Protein AF-A0A315V4D2-F1 (afdb_monomer_lite)

Organism: Gambusia affinis (NCBI:txid33528)

pLDDT: mean 74.7, std 20.26, range [31.81, 98.0]

Sequence (172 aa):
MHLGGALMLLPTPTICHPGLSPVSETGTTYGLLDNCGKLPQVPEGLSEPHEQRYLKYTCQEYYKLVGPDIVVCHGGGTWSEVPTCKEDFCHLNTTEYPDLLDTGNPFIRNGDTEKRECVDKWKFTNYAVVQCIEGKLSVSRCCNKAGMDTQEDTRVTLATSVRILPEICRLI

Secondary structure (DSSP, 8-state):
--------PPPPP----------------------S-SPPP-TTEEEEEETTTEEEEEE-TTEEEES-SEEEEETTTEE-PPPEEEE-EEE--GGG-TTB---S--EEETT-EEEEEBP-SSSS-EEEEEEEETTEEEEPPPEETTSBB----TT-SS-TT------B----

Radius of gyration: 35.57 Å; chains: 1; bounding box: 59×43×121 Å

InterPro domains:
  IPR000436 Sushi/SCR/CCP domain [PF00084] (51-85)
  IPR000436 Sushi/SCR/CCP domain [PS50923] (34-87)
  IPR000436 Sushi/SCR/CCP domain [SM00032] (36-85)
  IPR000436 Sushi/SCR/CCP domain [cd00033] (36-86)
  IPR035976 Sushi/SCR/CCP superfamily [SSF57535] (35-91)

Foldseek 3Di:
DDDDDDDDDDDDDDDDDDDDDPPPPPPPPPPLLQLQPDDDDEVQWDWDDDPSFKIAIDGHPQWHKADDRIWGQDSNRHIDDDIYTDGQWEFQDCVVVVQFDPPPDRIGGAADWDWTWGDDPDDFTWTWIWHHHPRDIFIWAIDGPVQAHPDPPPPPPDDPDDPPPGDGRDTD

Structure (mmCIF, N/CA/C/O backbone):
data_AF-A0A315V4D2-F1
#
_entry.id   AF-A0A315V4D2-F1
#
loop_
_atom_site.group_PDB
_atom_site.id
_atom_site.type_symbol
_atom_site.label_atom_id
_atom_site.label_alt_id
_atom_site.label_comp_id
_atom_site.label_asym_id
_atom_site.label_entity_id
_atom_site.label_seq_id
_atom_site.pdbx_PDB_ins_code
_atom_site.Cartn_x
_atom_site.Cartn_y
_atom_site.Cartn_z
_atom_site.occupancy
_atom_site.B_iso_or_equiv
_atom_site.auth_seq_id
_atom_site.auth_comp_id
_atom_site.auth_asym_id
_atom_site.auth_atom_id
_atom_site.pdbx_PDB_model_num
ATOM 1 N N . MET A 1 1 ? 35.848 11.836 77.588 1.00 41.69 1 MET A N 1
ATOM 2 C CA . MET A 1 1 ? 35.095 10.581 77.801 1.00 41.69 1 MET A CA 1
ATOM 3 C C . MET A 1 1 ? 33.850 10.912 78.595 1.00 41.69 1 MET A C 1
ATOM 5 O O . MET A 1 1 ? 33.964 11.671 79.543 1.00 41.69 1 MET A O 1
ATOM 9 N N . HIS A 1 2 ? 32.733 10.305 78.194 1.00 31.81 2 HIS A N 1
ATOM 10 C CA . HIS A 1 2 ? 31.389 10.369 78.778 1.00 31.81 2 HIS A CA 1
ATOM 11 C C . HIS A 1 2 ? 30.552 11.616 78.502 1.00 31.81 2 HIS A C 1
ATOM 13 O O . HIS A 1 2 ? 31.040 12.730 78.612 1.00 31.81 2 HIS A O 1
ATOM 19 N N . LEU A 1 3 ? 29.260 11.501 78.208 1.00 40.12 3 LEU A N 1
ATOM 20 C CA . LEU A 1 3 ? 28.393 10.421 77.702 1.00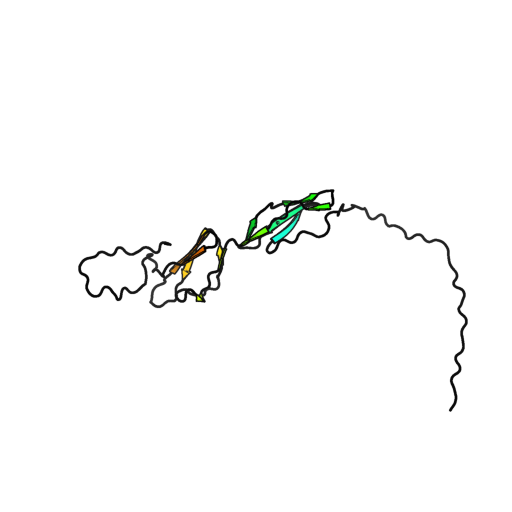 40.12 3 LEU A CA 1
ATOM 21 C C . LEU A 1 3 ? 27.078 11.168 77.409 1.00 40.12 3 LEU A C 1
ATOM 23 O O . LEU A 1 3 ? 26.688 12.039 78.187 1.00 40.12 3 LEU A O 1
ATOM 27 N N . GLY A 1 4 ? 26.430 10.882 76.282 1.00 37.47 4 GLY A N 1
ATOM 28 C CA . GLY A 1 4 ? 25.147 11.489 75.940 1.00 37.47 4 GLY A CA 1
ATOM 29 C C . GLY A 1 4 ? 24.044 11.127 76.941 1.00 37.47 4 GLY A C 1
ATOM 30 O O . GLY A 1 4 ? 24.045 10.044 77.521 1.00 37.47 4 GLY A O 1
ATOM 31 N N . GLY A 1 5 ? 23.084 12.034 77.100 1.00 40.59 5 GLY A N 1
ATOM 32 C CA . GLY A 1 5 ? 21.829 11.801 77.807 1.00 40.59 5 GLY A CA 1
ATOM 33 C C . GLY A 1 5 ? 20.738 12.639 77.153 1.00 40.59 5 GLY A C 1
ATOM 34 O O . GLY A 1 5 ? 20.724 13.858 77.289 1.00 40.59 5 GLY A O 1
ATOM 35 N N . ALA A 1 6 ? 19.889 11.976 76.368 1.00 48.12 6 ALA A N 1
ATOM 36 C CA . ALA A 1 6 ? 18.818 12.567 75.580 1.00 48.12 6 ALA A CA 1
ATOM 37 C C . ALA A 1 6 ? 17.683 13.087 76.477 1.00 48.12 6 ALA A C 1
ATOM 39 O O . ALA A 1 6 ? 17.194 12.375 77.354 1.00 48.12 6 ALA A O 1
ATOM 40 N N . LEU A 1 7 ? 17.250 14.326 76.233 1.00 49.16 7 LEU A N 1
ATOM 41 C CA . LEU A 1 7 ? 16.104 14.937 76.899 1.00 49.16 7 LEU A CA 1
ATOM 42 C C . LEU A 1 7 ? 14.819 14.474 76.193 1.00 49.16 7 LEU A C 1
ATOM 44 O O . LEU A 1 7 ? 14.548 14.861 75.058 1.00 49.16 7 LEU A O 1
ATOM 48 N N . MET A 1 8 ? 14.050 13.610 76.857 1.00 44.84 8 MET A N 1
ATOM 49 C CA . MET A 1 8 ? 12.739 13.141 76.399 1.00 44.84 8 MET A CA 1
ATOM 50 C C . MET A 1 8 ? 11.731 14.297 76.480 1.00 44.84 8 MET A C 1
ATOM 52 O O . MET A 1 8 ? 11.251 14.632 77.562 1.00 44.84 8 MET A O 1
ATOM 56 N N . LEU A 1 9 ? 11.424 14.926 75.344 1.00 50.56 9 LEU A N 1
ATOM 57 C CA . LEU A 1 9 ? 10.329 15.891 75.227 1.00 50.56 9 LEU A CA 1
ATOM 58 C C . LEU A 1 9 ? 9.004 15.124 75.092 1.00 50.56 9 LEU A C 1
ATOM 60 O O . LEU A 1 9 ? 8.824 14.335 74.167 1.00 50.56 9 LEU A O 1
ATOM 64 N N . LEU A 1 10 ? 8.091 15.340 76.041 1.00 45.06 10 LEU A N 1
ATOM 65 C CA . LEU A 1 10 ? 6.730 14.798 76.020 1.00 45.06 10 LEU A CA 1
ATOM 66 C C . LEU A 1 10 ? 5.929 15.404 74.845 1.00 45.06 10 LEU A C 1
ATOM 68 O O . LEU A 1 10 ? 6.111 16.586 74.543 1.00 45.06 10 LEU A O 1
ATOM 72 N N . PRO A 1 11 ? 5.036 14.642 74.187 1.00 46.62 11 PRO A N 1
ATOM 73 C CA . PRO A 1 11 ? 4.261 15.138 73.053 1.00 46.62 11 PRO A CA 1
ATOM 74 C C . PRO A 1 11 ? 3.230 16.185 73.501 1.00 46.62 11 PRO A C 1
ATOM 76 O O . PRO A 1 11 ? 2.522 16.000 74.491 1.00 46.62 11 PRO A O 1
ATOM 79 N N . THR A 1 12 ? 3.136 17.291 72.763 1.00 55.41 12 THR A N 1
ATOM 80 C CA . THR A 1 12 ? 2.102 18.315 72.957 1.00 55.41 12 THR A CA 1
ATOM 81 C C . THR A 1 12 ? 0.729 17.783 72.517 1.00 55.41 12 THR A C 1
ATOM 83 O O . THR A 1 12 ? 0.644 17.011 71.559 1.00 55.41 12 THR A O 1
ATOM 86 N N . PRO A 1 13 ? -0.371 18.163 73.193 1.00 46.59 13 PRO A N 1
ATOM 87 C CA . PRO A 1 13 ? -1.695 17.652 72.857 1.00 46.59 13 PRO A CA 1
ATOM 88 C C . PRO A 1 13 ? -2.152 18.180 71.491 1.00 46.59 13 PRO A C 1
ATOM 90 O O . PRO A 1 13 ? -2.142 19.382 71.229 1.00 46.59 13 PRO A O 1
ATOM 93 N N . THR A 1 14 ? -2.575 17.270 70.614 1.00 54.25 14 THR A N 1
ATOM 94 C CA . THR A 1 14 ? -3.184 17.593 69.319 1.00 54.25 14 THR A CA 1
ATOM 95 C C . THR A 1 14 ? -4.602 18.126 69.542 1.00 54.25 14 THR A C 1
ATOM 97 O O . THR A 1 14 ? -5.503 17.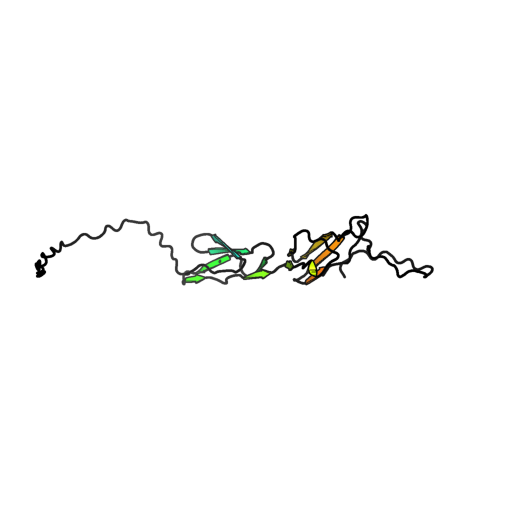379 69.918 1.00 54.25 14 THR A O 1
ATOM 100 N N . ILE A 1 15 ? -4.811 19.425 69.320 1.00 59.28 15 ILE A N 1
ATOM 101 C CA . ILE A 1 15 ? -6.141 20.049 69.353 1.00 59.28 15 ILE A CA 1
ATOM 102 C C . ILE A 1 15 ? -6.856 19.712 68.035 1.00 59.28 15 ILE A C 1
ATOM 104 O O . ILE A 1 15 ? -6.463 20.190 66.973 1.00 59.28 15 ILE A O 1
ATOM 108 N N . CYS A 1 16 ? -7.898 18.880 68.092 1.00 44.34 16 CYS A N 1
ATOM 109 C CA . CYS A 1 16 ? -8.762 18.589 66.946 1.00 44.34 16 CYS A CA 1
ATOM 110 C C . CYS A 1 16 ? -9.827 19.690 66.810 1.00 44.34 16 CYS A C 1
ATOM 112 O O . CYS A 1 16 ? -10.681 19.825 67.684 1.00 44.34 16 CYS A O 1
ATOM 114 N N . HIS A 1 17 ? -9.794 20.465 65.721 1.00 49.66 17 HIS A N 1
ATOM 115 C CA . HIS A 1 17 ? -10.878 21.388 65.368 1.00 49.66 17 HIS A CA 1
ATOM 116 C C . HIS A 1 17 ? -11.949 20.655 64.538 1.00 49.66 17 HIS A C 1
ATOM 118 O O . HIS A 1 17 ? -11.594 19.932 63.605 1.00 49.66 17 HIS A O 1
ATOM 124 N N . PRO A 1 18 ? -13.248 20.827 64.834 1.00 52.94 18 PRO A N 1
ATOM 125 C CA . PRO A 1 18 ? -14.317 20.230 64.051 1.00 52.94 18 PRO A CA 1
ATOM 126 C C . PRO A 1 18 ? -14.627 21.075 62.806 1.00 52.94 18 PRO A C 1
ATOM 128 O O . PRO A 1 18 ? -14.807 22.285 62.899 1.00 52.94 18 PRO A O 1
ATOM 131 N N . GLY A 1 19 ? -14.759 20.403 61.661 1.00 54.97 19 GLY A N 1
ATOM 132 C CA . GLY A 1 19 ? -15.607 20.841 60.551 1.00 54.97 19 GLY A CA 1
ATOM 133 C C . GLY A 1 19 ? -15.117 22.022 59.710 1.00 54.97 19 GLY A C 1
ATOM 134 O O . GLY A 1 19 ? -15.587 23.142 59.869 1.00 54.97 19 GLY A O 1
ATOM 135 N N . LEU A 1 20 ? -14.311 21.726 58.692 1.00 46.75 20 LEU A N 1
ATOM 136 C CA . LEU A 1 20 ? -14.382 22.431 57.412 1.00 46.75 20 LEU A CA 1
ATOM 137 C C . LEU A 1 20 ? -14.565 21.375 56.324 1.00 46.75 20 LEU A C 1
ATOM 139 O O . LEU A 1 20 ? -13.636 20.646 55.983 1.00 46.75 20 LEU A O 1
ATOM 143 N N . SER A 1 21 ? -15.796 21.261 55.827 1.00 51.75 21 SER A N 1
ATOM 144 C CA . SER A 1 21 ? -16.082 20.551 54.583 1.00 51.75 21 SER A CA 1
ATOM 145 C C . SER A 1 21 ? -15.263 21.195 53.462 1.00 51.75 21 SER A C 1
ATOM 147 O O . SER A 1 21 ? -15.278 22.425 53.353 1.00 51.75 21 SER A O 1
ATOM 149 N N . PRO A 1 22 ? -14.568 20.426 52.611 1.00 48.62 22 PRO A N 1
ATOM 150 C CA . PRO A 1 22 ? -14.008 20.995 51.402 1.00 48.62 22 PRO A CA 1
ATOM 151 C C . PRO A 1 22 ? -15.164 21.456 50.510 1.00 48.62 22 PRO A C 1
ATOM 153 O O . PRO A 1 22 ? -16.117 20.718 50.256 1.00 48.62 22 PRO A O 1
ATOM 156 N N . VAL A 1 23 ? -15.084 22.714 50.086 1.00 47.28 23 VAL A N 1
ATOM 157 C CA . VAL A 1 23 ? -15.946 23.320 49.075 1.00 47.28 23 VAL A CA 1
ATOM 158 C C . VAL A 1 23 ? -15.867 22.441 47.827 1.00 47.28 23 VAL A C 1
ATOM 160 O O . VAL A 1 23 ? -14.828 22.388 47.175 1.00 47.28 23 VAL A O 1
ATOM 163 N N . SER A 1 24 ? -16.945 21.720 47.509 1.00 41.94 24 SER A N 1
ATOM 164 C CA . SER A 1 24 ? -17.105 21.144 46.177 1.00 41.94 24 SER A CA 1
ATOM 165 C C . SER A 1 24 ? -17.403 22.312 45.255 1.00 41.94 24 SER A C 1
ATOM 167 O O . SER A 1 24 ? -18.538 22.784 45.189 1.00 41.94 24 SER A O 1
ATOM 169 N N . GLU A 1 25 ? -16.369 22.811 44.583 1.00 44.81 25 GLU A N 1
ATOM 170 C CA . GLU A 1 25 ? -16.543 23.646 43.405 1.00 44.81 25 GLU A CA 1
ATOM 171 C C . GLU A 1 25 ? -17.568 22.962 42.500 1.00 44.81 25 GLU A C 1
ATOM 173 O O . GLU A 1 25 ? -17.484 21.764 42.213 1.00 44.81 25 GLU A O 1
ATOM 178 N N . THR A 1 26 ? -18.586 23.711 42.093 1.00 54.88 26 THR A N 1
ATOM 179 C CA . THR A 1 26 ? -19.503 23.318 41.031 1.00 54.88 26 THR A CA 1
ATOM 180 C C . THR A 1 26 ? -18.723 23.293 39.721 1.00 54.88 26 THR A C 1
ATOM 182 O O . THR A 1 26 ? -18.829 24.198 38.898 1.00 54.88 26 THR A O 1
ATOM 185 N N . GLY A 1 27 ? -17.900 22.263 39.542 1.00 45.28 27 GLY A N 1
ATOM 186 C CA . GLY A 1 27 ? -17.468 21.822 38.233 1.00 45.28 27 GLY A CA 1
ATOM 187 C C . GLY A 1 27 ? -18.692 21.239 37.554 1.00 45.28 27 GLY A C 1
ATOM 188 O O . GLY A 1 27 ? -19.279 20.276 38.049 1.00 45.28 27 GLY A O 1
ATOM 189 N N . THR A 1 28 ? -19.118 21.856 36.457 1.00 39.44 28 THR A N 1
ATOM 190 C CA . THR A 1 28 ? -20.117 21.295 35.555 1.00 39.44 28 THR A CA 1
ATOM 191 C C . THR A 1 28 ? -19.684 19.878 35.202 1.00 39.44 28 THR A C 1
ATOM 193 O O . THR A 1 28 ? -18.801 19.666 34.374 1.00 39.44 28 THR A O 1
ATOM 196 N N . THR A 1 29 ? -20.290 18.897 35.860 1.00 45.19 29 THR A N 1
ATOM 197 C CA . THR A 1 29 ? -20.209 17.497 35.483 1.00 45.19 29 THR A CA 1
ATOM 198 C C . THR A 1 29 ? -21.020 17.357 34.205 1.00 45.19 29 THR A C 1
ATOM 200 O O . THR A 1 29 ? -22.157 16.896 34.199 1.00 45.19 29 THR A O 1
ATOM 203 N N . TYR A 1 30 ? -20.408 17.711 33.076 1.00 48.78 30 TYR A N 1
ATOM 204 C CA . TYR A 1 30 ? -20.597 16.881 31.899 1.00 48.78 30 TYR A CA 1
ATOM 205 C C . TYR A 1 30 ? -19.966 15.546 32.268 1.00 48.78 30 TYR A C 1
ATOM 207 O O . TYR A 1 30 ? -18.779 15.326 32.048 1.00 48.78 30 TYR A O 1
ATOM 215 N N . GLY A 1 31 ? -20.738 14.706 32.960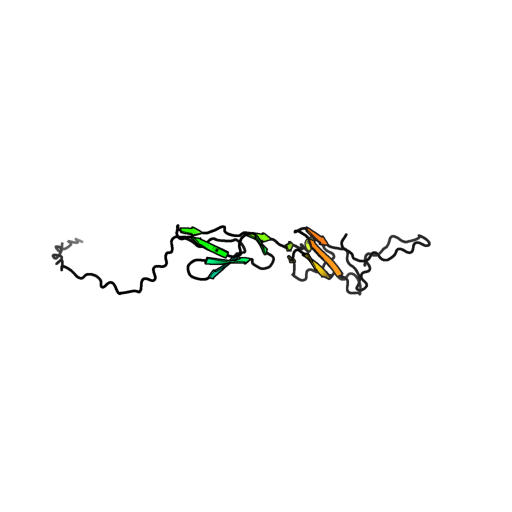 1.00 53.47 31 GLY A N 1
ATOM 216 C CA . GLY A 1 31 ? -20.366 13.325 33.179 1.00 53.47 31 GLY A CA 1
ATOM 217 C C . GLY A 1 31 ? -20.161 12.727 31.801 1.00 53.47 31 GLY A C 1
ATOM 218 O O . GLY A 1 31 ? -21.133 12.436 31.104 1.00 53.47 31 GLY A O 1
ATOM 219 N N . LEU A 1 32 ? -18.899 12.604 31.385 1.00 57.00 32 LEU A N 1
ATOM 220 C CA . LEU A 1 32 ? -18.550 11.706 30.308 1.00 57.00 32 LEU A CA 1
ATOM 221 C C . LEU A 1 32 ? -19.025 10.356 30.826 1.00 57.00 32 LEU A C 1
ATOM 223 O O . LEU A 1 32 ? -18.537 9.860 31.842 1.00 57.00 32 LEU A O 1
ATOM 227 N N . LEU A 1 33 ? -20.080 9.828 30.218 1.00 50.62 33 LEU A N 1
ATOM 228 C CA . LEU A 1 33 ? -20.526 8.473 30.486 1.00 50.62 33 LEU A CA 1
ATOM 229 C C . LEU A 1 33 ? -19.478 7.546 29.853 1.00 50.62 33 LEU A C 1
ATOM 231 O O . LEU A 1 33 ? -19.704 6.980 28.788 1.00 50.62 33 LEU A O 1
ATOM 235 N N . ASP A 1 34 ? -18.299 7.496 30.473 1.00 63.09 34 ASP A N 1
ATOM 236 C CA . ASP A 1 34 ? -17.074 6.864 29.988 1.00 63.09 34 ASP A CA 1
ATOM 237 C C . ASP A 1 34 ? -17.037 5.405 30.454 1.00 63.09 34 ASP A C 1
ATOM 239 O O . ASP A 1 34 ? -16.202 4.981 31.248 1.00 63.09 34 ASP A O 1
ATOM 243 N N . ASN A 1 35 ? -18.036 4.630 30.030 1.00 72.19 35 ASN A N 1
ATOM 244 C CA . ASN A 1 35 ? -18.167 3.235 30.452 1.00 72.19 35 ASN A CA 1
ATOM 245 C C . ASN A 1 35 ? -17.340 2.273 29.583 1.00 72.19 35 ASN A C 1
ATOM 247 O O . ASN A 1 35 ? -17.227 1.103 29.931 1.00 72.19 35 ASN A O 1
ATOM 251 N N . CYS A 1 36 ? -16.791 2.719 28.446 1.00 80.69 36 CYS A N 1
ATOM 252 C CA . CYS A 1 36 ? -16.170 1.830 27.453 1.00 80.69 36 CYS A CA 1
ATOM 253 C C . CYS A 1 36 ? -14.683 1.536 27.689 1.00 80.69 36 CYS A C 1
ATOM 255 O O . CYS A 1 36 ? -14.070 0.785 26.929 1.00 80.69 36 CYS A O 1
ATOM 257 N N . GLY A 1 37 ? -14.102 2.086 28.756 1.00 81.06 37 GLY A N 1
ATOM 258 C CA . GLY A 1 37 ? -12.714 1.831 29.123 1.00 81.06 37 GLY A CA 1
ATOM 259 C C . GLY A 1 37 ? -11.718 2.375 28.095 1.00 81.06 37 GLY A C 1
ATOM 260 O O . GLY A 1 37 ? -11.929 3.422 27.488 1.00 81.06 37 GLY A O 1
ATOM 261 N N . LYS A 1 38 ? -10.589 1.680 27.919 1.00 83.38 38 LYS A N 1
ATOM 262 C CA . LYS A 1 38 ? -9.509 2.133 27.031 1.00 83.38 38 LYS A CA 1
ATOM 263 C C . LYS A 1 38 ? -9.932 2.072 25.556 1.00 83.38 38 LYS A C 1
ATOM 265 O O . LYS A 1 38 ? -10.568 1.115 25.124 1.00 83.38 38 LYS A O 1
ATOM 270 N N . LEU A 1 39 ? -9.481 3.063 24.788 1.00 84.44 39 LEU A N 1
ATOM 271 C CA . LEU A 1 39 ? -9.614 3.129 23.333 1.00 84.44 39 LEU A CA 1
ATOM 272 C C . LEU A 1 39 ? -9.111 1.839 22.647 1.00 84.44 39 LEU A C 1
ATOM 274 O O . LEU A 1 39 ? -7.961 1.445 22.906 1.00 84.44 39 LEU A O 1
ATOM 278 N N . PRO A 1 40 ? -9.896 1.215 21.747 1.00 89.94 40 PRO A N 1
ATOM 279 C CA . PRO A 1 40 ? -9.441 0.065 20.981 1.00 89.94 40 PRO A CA 1
ATOM 280 C C . PRO A 1 40 ? -8.181 0.402 20.180 1.00 89.94 40 PRO A C 1
ATOM 282 O O . PRO A 1 40 ? -8.075 1.464 19.566 1.00 89.94 40 PRO A O 1
ATOM 285 N N . GLN A 1 41 ? -7.200 -0.495 20.210 1.00 91.75 41 GLN A N 1
ATOM 286 C CA . GLN A 1 41 ? -5.951 -0.333 19.471 1.00 91.75 41 GLN A CA 1
ATOM 287 C C . GLN A 1 41 ? -6.050 -1.112 18.164 1.00 91.75 41 GLN A C 1
ATOM 289 O O . GLN A 1 41 ? -6.283 -2.320 18.190 1.00 91.75 41 GLN A O 1
ATOM 294 N N . VAL A 1 42 ? -5.850 -0.425 17.043 1.00 95.69 42 VAL A N 1
ATOM 295 C CA . VAL A 1 42 ? -5.784 -1.036 15.714 1.00 95.69 42 VAL A CA 1
ATOM 296 C C . VAL A 1 42 ? -4.347 -0.878 15.220 1.00 95.69 42 VAL A C 1
ATOM 298 O O . VAL A 1 42 ? -3.926 0.258 15.000 1.00 95.69 42 VAL A O 1
ATOM 301 N N . PRO A 1 43 ? -3.566 -1.969 15.095 1.00 96.38 43 PRO A N 1
ATOM 302 C CA . PRO A 1 43 ? -2.225 -1.914 14.513 1.00 96.38 43 PRO A CA 1
ATOM 303 C C . PRO A 1 43 ? -2.277 -1.305 13.112 1.00 96.38 43 PRO A C 1
ATOM 305 O O . PRO A 1 43 ? -3.193 -1.618 12.355 1.00 96.38 43 PRO A O 1
ATOM 308 N N . GLU A 1 44 ? -1.337 -0.415 12.793 1.00 96.62 44 GLU A N 1
ATOM 309 C CA . GLU A 1 44 ? -1.319 0.377 11.548 1.00 96.62 44 GLU A CA 1
ATOM 310 C C . GLU A 1 44 ? -2.586 1.216 11.293 1.00 96.62 44 GLU A C 1
ATOM 312 O O . GLU A 1 44 ? -2.778 1.766 10.209 1.00 96.62 44 GLU A O 1
ATOM 317 N N . GLY A 1 45 ? -3.449 1.343 12.301 1.00 94.12 45 GLY A N 1
ATOM 318 C CA . GLY A 1 45 ? -4.650 2.159 12.281 1.00 94.12 45 GLY A CA 1
ATOM 319 C C . GLY A 1 45 ? -4.419 3.527 12.908 1.00 94.12 45 GLY A C 1
ATOM 320 O O . GLY A 1 45 ? -3.668 3.685 13.871 1.00 94.12 45 GLY A O 1
ATOM 321 N N . LEU A 1 46 ? -5.116 4.521 12.376 1.00 93.50 46 LEU A N 1
ATOM 322 C CA . LEU A 1 46 ? -5.227 5.867 12.915 1.00 93.50 46 LEU A CA 1
ATOM 323 C C . LEU A 1 46 ? -6.674 6.065 13.359 1.00 93.50 46 LEU A C 1
ATOM 325 O O . LEU A 1 46 ? -7.601 5.825 12.590 1.00 93.50 46 LEU A O 1
ATOM 329 N N . SER A 1 47 ? -6.872 6.469 14.610 1.00 89.94 47 SER A N 1
ATOM 330 C CA . SER A 1 47 ? -8.201 6.707 15.171 1.00 89.94 47 SER A CA 1
ATOM 331 C C . SER A 1 47 ? -8.403 8.184 15.460 1.00 89.94 47 SER A C 1
ATOM 333 O O . SER A 1 47 ? -7.626 8.778 16.212 1.00 89.94 47 SER A O 1
ATOM 335 N N . GLU A 1 48 ? -9.486 8.746 14.948 1.00 87.75 48 GLU A N 1
ATOM 336 C CA . GLU A 1 48 ? -9.927 10.096 15.263 1.00 87.75 48 GLU A CA 1
ATOM 337 C C . GLU A 1 48 ? -11.174 10.019 16.154 1.00 87.75 48 GLU A C 1
ATOM 339 O O . GLU A 1 48 ? -12.195 9.456 15.738 1.00 87.75 48 GLU A O 1
ATOM 344 N N . PRO A 1 49 ? -11.119 10.547 17.392 1.00 79.62 49 PRO A N 1
ATOM 345 C CA . PRO A 1 49 ? -12.301 10.656 18.230 1.00 79.62 49 PRO A CA 1
ATOM 346 C C . PRO A 1 49 ? -13.303 11.598 17.579 1.00 79.62 49 PRO A C 1
ATOM 348 O O . PRO A 1 49 ? -12.974 12.745 17.273 1.00 79.62 49 PRO A O 1
ATOM 351 N N . HIS A 1 50 ? -14.529 11.127 17.389 1.00 72.81 50 HIS A N 1
ATOM 352 C CA . HIS A 1 50 ? -15.592 11.932 16.823 1.00 72.81 50 HIS A CA 1
ATOM 353 C C . HIS A 1 50 ? -16.793 11.888 17.767 1.00 72.81 50 HIS A C 1
ATOM 355 O O . HIS A 1 50 ? -17.415 10.855 17.991 1.00 72.81 50 HIS A O 1
ATOM 361 N N . GLU A 1 51 ? -17.072 13.035 18.388 1.00 66.25 51 GLU A N 1
ATOM 362 C CA . GLU A 1 51 ? -17.927 13.134 19.576 1.00 66.25 51 GLU A CA 1
ATOM 363 C C . GLU A 1 51 ? -17.454 12.227 20.736 1.00 66.25 51 GLU A C 1
ATOM 365 O O . GLU A 1 51 ? -16.488 11.476 20.649 1.00 66.25 51 GLU A O 1
ATOM 370 N N . GLN A 1 52 ? -18.110 12.310 21.892 1.00 70.25 52 GLN A N 1
ATOM 371 C CA . GLN A 1 52 ? -17.682 11.582 23.097 1.00 70.25 52 GLN A CA 1
ATOM 372 C C . GLN A 1 52 ? -17.958 10.064 23.040 1.00 70.25 52 GLN A C 1
ATOM 374 O O . GLN A 1 52 ? -17.737 9.376 24.033 1.00 70.25 52 GLN A O 1
ATOM 379 N N . ARG A 1 53 ? -18.513 9.534 21.937 1.00 79.94 53 ARG A N 1
ATOM 380 C CA . ARG A 1 53 ? -19.039 8.156 21.881 1.00 79.94 53 ARG A CA 1
ATOM 381 C C . ARG A 1 53 ? -18.710 7.360 20.622 1.00 79.94 53 ARG A C 1
ATOM 383 O O . ARG A 1 53 ? -19.103 6.197 20.571 1.00 79.94 53 ARG A O 1
ATOM 390 N N . TYR A 1 54 ? -18.013 7.909 19.631 1.00 87.56 54 TYR A N 1
ATOM 391 C CA . TYR A 1 54 ? -17.560 7.110 18.495 1.00 87.56 54 TYR A CA 1
ATOM 392 C C . TYR A 1 54 ? -16.178 7.525 17.997 1.00 87.56 54 TYR A C 1
ATOM 394 O O . TYR A 1 54 ? -15.681 8.615 18.262 1.00 87.56 54 TYR A O 1
ATOM 402 N N . LEU A 1 55 ? -15.526 6.592 17.319 1.00 91.38 55 LEU A N 1
ATOM 403 C CA . LEU A 1 55 ? -14.185 6.722 16.776 1.00 91.38 55 LEU A CA 1
ATOM 404 C C . LEU A 1 55 ? -14.255 6.424 15.294 1.00 91.38 55 LEU A C 1
ATOM 406 O O . LEU A 1 55 ? -14.859 5.422 14.905 1.00 91.38 55 LEU A O 1
ATOM 410 N N . LYS A 1 56 ? -13.612 7.257 14.485 1.00 93.75 56 LYS A N 1
ATOM 411 C CA . LYS A 1 56 ? -13.392 6.950 13.079 1.00 93.75 56 LYS A CA 1
ATOM 412 C C . LYS A 1 56 ? -11.995 6.377 12.899 1.00 93.75 56 LYS A C 1
ATOM 414 O O . LYS A 1 56 ? -11.027 6.995 13.333 1.00 93.75 56 LYS A O 1
ATOM 419 N N . TYR A 1 57 ? -11.896 5.216 12.265 1.00 95.25 57 TYR A N 1
ATOM 420 C CA . TYR A 1 57 ? -10.630 4.568 11.951 1.00 95.25 57 TYR A CA 1
ATOM 421 C C . TYR A 1 57 ? -10.290 4.714 10.473 1.00 95.25 57 TYR A C 1
ATOM 423 O O . TYR A 1 57 ? -11.112 4.484 9.586 1.00 95.25 57 TYR A O 1
ATOM 431 N N . THR A 1 58 ? -9.036 5.048 10.220 1.00 96.56 58 THR A N 1
ATOM 432 C CA . THR A 1 58 ? -8.373 4.936 8.923 1.00 96.56 58 THR A CA 1
ATOM 433 C C . THR A 1 58 ? -7.119 4.082 9.096 1.00 96.56 58 THR A C 1
ATOM 435 O O . THR A 1 58 ? -6.711 3.792 10.220 1.00 96.56 58 THR A O 1
ATOM 438 N N . CYS A 1 59 ? -6.520 3.627 8.000 1.00 96.81 59 CYS A N 1
ATOM 439 C CA . CYS A 1 59 ? -5.250 2.907 8.046 1.00 96.81 59 CYS A CA 1
ATOM 440 C C . CYS A 1 59 ? -4.121 3.802 7.541 1.00 96.81 59 CYS A C 1
ATOM 442 O O . CYS A 1 59 ? -4.356 4.724 6.756 1.00 96.81 59 CYS A O 1
ATOM 444 N N . GLN A 1 60 ? -2.902 3.528 7.999 1.00 95.19 60 GLN A N 1
ATOM 445 C CA . GLN A 1 60 ? -1.691 4.121 7.443 1.00 95.19 60 GLN A CA 1
ATOM 446 C C . GLN A 1 60 ? -1.566 3.818 5.942 1.00 95.19 60 GLN A C 1
ATOM 448 O O . GLN A 1 60 ? -2.243 2.937 5.404 1.00 95.19 60 GLN A O 1
ATOM 453 N N . GLU A 1 61 ? -0.692 4.559 5.256 1.00 92.00 61 GLU A N 1
ATOM 454 C CA . GLU A 1 61 ? -0.451 4.352 3.827 1.00 92.00 61 GLU A CA 1
ATOM 455 C C . GLU A 1 61 ? -0.116 2.881 3.536 1.00 92.00 61 GLU A C 1
ATOM 457 O O . GLU A 1 61 ? 0.566 2.228 4.322 1.00 92.00 61 GLU A O 1
ATOM 462 N N . TYR A 1 62 ? -0.602 2.374 2.400 1.00 92.25 62 TYR A N 1
ATOM 463 C CA . TYR A 1 62 ? -0.449 0.989 1.937 1.00 92.25 62 TYR A CA 1
ATOM 464 C C . TYR A 1 62 ? -1.289 -0.061 2.684 1.00 92.25 62 TYR A C 1
ATOM 466 O O . TYR A 1 62 ? -1.421 -1.179 2.195 1.00 92.25 62 TYR A O 1
ATOM 474 N N . TYR A 1 63 ? -1.941 0.274 3.796 1.00 94.94 63 TYR A N 1
ATOM 475 C CA . TYR A 1 63 ? -2.867 -0.633 4.475 1.00 94.94 63 TYR A CA 1
ATOM 476 C C . TYR A 1 63 ? -4.319 -0.330 4.104 1.00 94.94 63 TYR A C 1
ATOM 478 O O . TYR A 1 63 ? -4.715 0.824 3.938 1.00 94.94 63 TYR A O 1
ATOM 486 N N . LYS A 1 64 ? -5.147 -1.374 4.033 1.00 94.69 64 LYS A N 1
ATOM 487 C CA . LYS A 1 64 ? -6.596 -1.250 3.848 1.00 94.69 64 LYS A CA 1
ATOM 488 C C . LYS A 1 64 ? -7.357 -1.574 5.121 1.00 94.69 64 LYS A C 1
ATOM 490 O O . LYS A 1 64 ? -7.015 -2.510 5.849 1.00 94.69 64 LYS A O 1
ATOM 495 N N . LEU A 1 65 ? -8.438 -0.834 5.338 1.00 97.31 65 LEU A N 1
ATOM 496 C CA . LEU A 1 65 ? -9.370 -1.080 6.426 1.00 97.31 65 LEU A CA 1
ATOM 497 C C . LEU A 1 65 ? -10.245 -2.298 6.104 1.00 97.31 65 LEU A C 1
ATOM 499 O O . LEU A 1 65 ? -10.860 -2.376 5.042 1.00 97.31 65 LEU A O 1
ATOM 503 N N . VAL A 1 66 ? -10.315 -3.242 7.037 1.00 97.31 66 VAL A N 1
ATOM 504 C CA . VAL A 1 66 ? -11.189 -4.414 6.982 1.00 97.31 66 VAL A CA 1
ATOM 505 C C . VAL A 1 66 ? -12.072 -4.413 8.223 1.00 97.31 66 VAL A C 1
ATOM 507 O O . VAL A 1 66 ? -11.583 -4.630 9.333 1.00 97.31 66 VAL A O 1
ATOM 510 N N . GLY A 1 67 ? -13.366 -4.175 8.015 1.00 96.94 67 GLY A N 1
ATOM 511 C CA . GLY A 1 67 ? -14.358 -3.977 9.074 1.00 96.94 67 GLY A CA 1
ATOM 512 C C . GLY A 1 67 ? -14.993 -2.581 9.003 1.00 96.94 67 GLY A C 1
ATOM 513 O O . GLY A 1 67 ? -14.844 -1.899 7.986 1.00 96.94 67 GLY A O 1
ATOM 514 N N . PRO A 1 68 ? -15.716 -2.157 10.053 1.00 96.75 68 PRO A N 1
ATOM 515 C CA . PRO A 1 68 ? -16.371 -0.851 10.095 1.00 96.75 68 PRO A CA 1
ATOM 516 C C . PRO A 1 68 ? -15.362 0.293 10.284 1.00 96.75 68 PRO A C 1
ATOM 518 O O . PRO A 1 68 ? -14.451 0.197 11.100 1.00 96.75 68 PRO A O 1
ATOM 521 N N . ASP A 1 69 ? -15.548 1.408 9.575 1.00 95.81 69 ASP A N 1
ATOM 522 C CA . ASP A 1 69 ? -14.750 2.631 9.760 1.00 95.81 69 ASP A CA 1
ATOM 523 C C . ASP A 1 69 ? -15.171 3.435 10.990 1.00 95.81 69 ASP A C 1
ATOM 525 O O . ASP A 1 69 ? -14.403 4.263 11.473 1.00 95.81 69 ASP A O 1
ATOM 529 N N . ILE A 1 70 ? -16.363 3.171 11.526 1.00 94.69 70 ILE A N 1
ATOM 530 C CA . ILE A 1 70 ? -16.892 3.809 12.729 1.00 94.69 70 ILE A CA 1
ATOM 531 C C . ILE A 1 70 ? -17.047 2.768 13.836 1.00 94.69 70 ILE A C 1
ATOM 533 O O . ILE A 1 70 ? -17.779 1.790 13.692 1.00 94.69 70 ILE A O 1
ATOM 537 N N . VAL A 1 71 ? -16.408 3.029 14.975 1.00 93.81 71 VAL A N 1
ATOM 538 C CA . VAL A 1 71 ? -16.510 2.220 16.192 1.00 93.81 71 VAL A CA 1
ATOM 539 C C . VAL A 1 71 ? -17.250 3.014 17.260 1.00 93.81 71 VAL A C 1
ATOM 541 O O . VAL A 1 71 ? -16.857 4.129 17.594 1.00 93.81 71 VAL A O 1
ATOM 544 N N . VAL A 1 72 ? -18.322 2.451 17.811 1.00 92.25 72 VAL A N 1
ATOM 545 C CA . VAL A 1 72 ? -19.231 3.140 18.737 1.00 92.25 72 VAL A CA 1
ATOM 546 C C . VAL A 1 72 ? -19.093 2.578 20.147 1.00 92.25 72 VAL A C 1
ATOM 548 O O . VAL A 1 72 ? -19.101 1.368 20.345 1.00 92.25 72 VAL A O 1
ATOM 551 N N . CYS A 1 73 ? -19.016 3.458 21.142 1.00 90.62 73 CYS A N 1
ATOM 552 C CA . CYS A 1 73 ? -19.143 3.116 22.552 1.00 90.62 73 CYS A CA 1
ATOM 553 C C . CYS A 1 73 ? -20.629 2.992 22.911 1.00 90.62 73 CYS A C 1
ATOM 555 O O . CYS A 1 73 ? -21.358 3.986 23.006 1.00 90.62 73 CYS A O 1
ATOM 557 N N . HIS A 1 74 ? -21.103 1.762 23.105 1.00 88.38 74 HIS A N 1
ATOM 558 C CA . HIS A 1 74 ? -22.471 1.523 23.546 1.00 88.38 74 HIS A CA 1
ATOM 559 C C . HIS A 1 74 ? -22.639 1.865 25.032 1.00 88.38 74 HIS A C 1
ATOM 561 O O . HIS A 1 74 ? -21.721 1.705 25.833 1.00 88.38 74 HIS A O 1
ATOM 567 N N . GLY A 1 75 ? -23.851 2.271 25.432 1.00 81.94 75 GLY A N 1
ATOM 568 C CA . GLY A 1 75 ? -24.153 2.678 26.815 1.00 81.94 75 GLY A CA 1
ATOM 569 C C . GLY A 1 75 ? -23.878 1.607 27.884 1.00 81.94 75 GLY A C 1
ATOM 570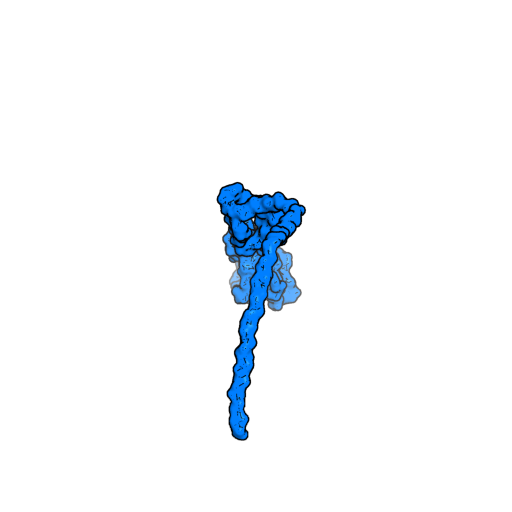 O O . GLY A 1 75 ? -23.723 1.951 29.053 1.00 81.94 75 GLY A O 1
ATOM 571 N N . GLY A 1 76 ? -23.759 0.336 27.479 1.00 81.50 76 GLY A N 1
ATOM 572 C CA . GLY A 1 76 ? -23.334 -0.782 28.327 1.00 81.50 76 GLY A CA 1
ATOM 573 C C . GLY A 1 76 ? -21.825 -0.862 28.595 1.00 81.50 76 GLY A C 1
ATOM 574 O O . GLY A 1 76 ? -21.393 -1.799 29.254 1.00 81.50 76 GLY A O 1
ATOM 575 N N . GLY A 1 77 ? -21.026 0.089 28.098 1.00 85.81 77 GLY A N 1
ATOM 576 C CA . GLY A 1 77 ? -19.579 0.110 28.312 1.00 85.81 77 GLY A CA 1
ATOM 577 C C . GLY A 1 77 ? -18.803 -0.834 27.400 1.00 85.81 77 GLY A C 1
ATOM 578 O O . GLY A 1 77 ? -17.786 -1.398 27.790 1.00 85.81 77 GLY A O 1
ATOM 579 N N . THR A 1 78 ? -19.298 -1.060 26.185 1.00 87.88 78 THR A N 1
ATOM 580 C CA . THR A 1 78 ? -18.665 -1.961 25.217 1.00 87.88 78 THR A CA 1
ATOM 581 C C . THR A 1 78 ? -18.566 -1.271 23.868 1.00 87.88 78 THR A C 1
ATOM 583 O O . THR A 1 78 ? -19.543 -0.690 23.391 1.00 87.88 78 THR A O 1
ATOM 586 N N . TRP A 1 79 ? -17.380 -1.331 23.267 1.00 91.69 79 TRP A N 1
ATOM 587 C CA . TRP A 1 79 ? -17.164 -0.892 21.895 1.00 91.69 79 TRP A CA 1
ATOM 588 C C . TRP A 1 79 ? -17.852 -1.848 20.916 1.00 91.69 79 TRP A C 1
ATOM 590 O O . TRP A 1 79 ? -17.916 -3.053 21.160 1.00 91.69 79 TRP A O 1
ATOM 600 N N . SER A 1 80 ? -18.364 -1.315 19.811 1.00 93.81 80 SER A N 1
ATOM 601 C CA . SER A 1 80 ? -18.814 -2.116 18.673 1.00 93.81 80 SER A CA 1
ATOM 602 C C . SER A 1 80 ? -17.650 -2.899 18.049 1.00 93.81 80 SER A C 1
ATOM 604 O O . SER A 1 80 ? -16.510 -2.825 18.510 1.00 93.81 80 SER A O 1
ATOM 606 N N . GLU A 1 81 ? -17.924 -3.637 16.971 1.00 96.00 81 GLU A N 1
ATOM 607 C CA . GLU A 1 81 ? -16.881 -4.296 16.181 1.00 96.00 81 GLU A CA 1
ATOM 608 C C . GLU A 1 81 ? -15.749 -3.313 15.836 1.00 96.00 81 GLU A C 1
ATOM 610 O O . GLU A 1 81 ? -16.003 -2.204 15.367 1.00 96.00 81 GLU A O 1
ATOM 615 N N . VAL A 1 82 ? -14.511 -3.720 16.124 1.00 95.44 82 VAL A N 1
ATOM 616 C CA . VAL A 1 82 ? -13.293 -2.930 15.910 1.00 95.44 82 VAL A CA 1
ATOM 617 C C . VAL A 1 82 ? -12.638 -3.415 14.614 1.00 95.44 82 VAL A C 1
ATOM 619 O O . VAL A 1 82 ? -12.438 -4.625 14.475 1.00 95.44 82 VAL A O 1
ATOM 622 N N . PRO A 1 83 ? -12.297 -2.522 13.668 1.00 97.81 83 PRO A N 1
ATOM 623 C CA . PRO A 1 83 ? -11.717 -2.926 12.396 1.00 97.81 83 PRO A CA 1
ATOM 624 C C . PRO A 1 83 ? -10.273 -3.409 12.543 1.00 97.81 83 PRO A C 1
ATOM 626 O O . PRO A 1 83 ? -9.620 -3.254 13.575 1.00 97.81 83 PRO A O 1
ATOM 629 N N . THR A 1 84 ? -9.749 -3.955 11.451 1.00 98.00 84 THR A N 1
ATOM 630 C CA . THR A 1 84 ? -8.335 -4.311 11.305 1.00 98.00 84 THR A CA 1
ATOM 631 C C . THR A 1 84 ? -7.748 -3.619 10.084 1.00 98.00 84 THR A C 1
ATOM 633 O O . THR A 1 84 ? -8.428 -3.482 9.069 1.00 98.00 84 THR A O 1
ATOM 636 N N . CYS A 1 85 ? -6.485 -3.211 10.159 1.00 97.88 85 CYS A N 1
ATOM 637 C CA . CYS A 1 85 ? -5.729 -2.783 8.988 1.00 97.88 85 CYS A CA 1
ATOM 638 C C . CYS A 1 85 ? -4.939 -3.975 8.450 1.00 97.88 85 CYS A C 1
ATOM 640 O O . CYS A 1 85 ? -4.218 -4.637 9.197 1.00 97.88 85 CYS A O 1
ATOM 642 N N . LYS A 1 86 ? -5.111 -4.283 7.164 1.00 95.81 86 LYS A N 1
ATOM 643 C CA . LYS A 1 86 ? -4.380 -5.358 6.480 1.00 95.81 86 LYS A CA 1
ATOM 644 C C . LYS A 1 86 ? -3.493 -4.774 5.400 1.00 95.81 86 LYS A C 1
ATOM 646 O O . LYS A 1 86 ? -3.873 -3.791 4.772 1.00 95.81 86 LYS A O 1
ATOM 651 N N . GLU A 1 87 ? -2.344 -5.401 5.182 1.00 94.44 87 GLU A N 1
ATOM 652 C CA . GLU A 1 87 ? -1.454 -5.045 4.081 1.00 94.44 87 GLU A CA 1
ATOM 653 C C . GLU A 1 87 ? -2.230 -5.079 2.756 1.00 94.44 87 GLU A C 1
ATOM 655 O O . GLU A 1 87 ? -2.970 -6.025 2.464 1.00 94.44 87 GLU A O 1
ATOM 660 N N . ASP A 1 88 ? -2.090 -4.014 1.974 1.00 95.81 88 ASP A N 1
ATOM 661 C CA . ASP A 1 88 ? -2.652 -3.885 0.632 1.00 95.81 88 ASP A CA 1
ATOM 662 C C . ASP A 1 88 ? -1.570 -3.390 -0.333 1.00 95.81 88 ASP A C 1
ATOM 664 O O . ASP A 1 88 ? -1.749 -2.457 -1.115 1.00 95.81 88 ASP A O 1
ATOM 668 N N . PHE A 1 89 ? -0.400 -4.019 -0.239 1.00 95.62 89 PHE A N 1
ATOM 669 C CA . PHE A 1 89 ? 0.781 -3.702 -1.025 1.00 95.62 89 PHE A CA 1
ATOM 670 C C . PHE A 1 89 ? 1.675 -4.926 -1.206 1.00 95.62 89 PHE A C 1
ATOM 672 O O . PHE A 1 89 ? 1.497 -5.959 -0.565 1.00 95.62 89 PHE A O 1
ATOM 679 N N . CYS A 1 90 ? 2.660 -4.779 -2.081 1.00 95.69 90 CYS A N 1
ATOM 680 C CA . CYS A 1 90 ? 3.748 -5.712 -2.283 1.00 95.69 90 CYS A CA 1
ATOM 681 C C . CYS A 1 90 ? 5.069 -5.028 -1.943 1.00 95.69 90 CYS A C 1
ATOM 683 O O . CYS A 1 90 ? 5.281 -3.865 -2.296 1.00 95.69 90 CYS A O 1
ATOM 685 N N . HIS A 1 91 ? 5.972 -5.770 -1.307 1.00 93.62 91 HIS A N 1
ATOM 686 C CA . HIS A 1 91 ? 7.340 -5.330 -1.074 1.00 93.62 91 HIS A CA 1
ATOM 687 C C . HIS A 1 91 ? 8.248 -5.786 -2.227 1.00 93.62 91 HIS A C 1
ATOM 689 O O . HIS A 1 91 ? 8.477 -6.977 -2.428 1.00 93.62 91 HIS A O 1
ATOM 695 N N . LEU A 1 92 ? 8.766 -4.833 -2.992 1.00 92.56 92 LEU A N 1
ATOM 696 C CA . LEU A 1 92 ? 9.813 -4.991 -3.988 1.00 92.56 92 LEU A CA 1
ATOM 697 C C . LEU A 1 92 ? 11.176 -5.040 -3.292 1.00 92.56 92 LEU A C 1
ATOM 699 O O . LEU A 1 92 ? 11.779 -4.015 -2.980 1.00 92.56 92 LEU A O 1
ATOM 703 N N . ASN A 1 93 ? 11.679 -6.255 -3.090 1.00 91.44 93 ASN A N 1
ATOM 704 C CA . ASN A 1 93 ? 13.051 -6.478 -2.659 1.00 91.44 93 ASN A CA 1
ATOM 705 C C . ASN A 1 93 ? 13.996 -6.384 -3.865 1.00 91.44 93 ASN A C 1
ATOM 707 O O . ASN A 1 93 ? 14.148 -7.341 -4.619 1.00 91.44 93 ASN A O 1
ATOM 711 N N . THR A 1 94 ? 14.648 -5.238 -4.053 1.00 87.12 94 THR A N 1
ATOM 712 C CA . THR A 1 94 ? 15.580 -4.997 -5.172 1.00 87.12 94 THR A CA 1
ATOM 713 C C . THR A 1 94 ? 16.759 -5.975 -5.197 1.00 87.12 94 THR A C 1
ATOM 715 O O . THR A 1 94 ? 17.289 -6.259 -6.267 1.00 87.12 94 THR A O 1
ATOM 718 N N . THR A 1 95 ? 17.112 -6.594 -4.065 1.00 88.25 95 THR A N 1
ATOM 719 C CA . THR A 1 95 ? 18.143 -7.648 -3.999 1.00 88.25 95 THR A CA 1
ATOM 720 C C . THR A 1 95 ? 17.773 -8.886 -4.825 1.00 88.25 95 THR A C 1
ATOM 722 O O . THR A 1 95 ? 18.652 -9.565 -5.350 1.00 88.25 95 THR A O 1
ATOM 725 N N . GLU A 1 96 ? 16.478 -9.182 -4.965 1.00 91.12 96 GLU A N 1
ATOM 726 C CA . GLU A 1 96 ? 15.976 -10.296 -5.785 1.00 91.12 96 GLU A CA 1
ATOM 727 C C . GLU A 1 96 ? 15.947 -9.951 -7.282 1.00 91.12 96 GLU A C 1
ATOM 729 O O . GLU A 1 96 ? 15.881 -10.845 -8.125 1.00 91.12 96 GLU A O 1
ATOM 734 N N . TYR A 1 97 ? 16.051 -8.662 -7.619 1.00 89.06 97 TYR A N 1
ATOM 735 C CA . TYR A 1 97 ? 15.965 -8.136 -8.978 1.00 89.06 97 TYR A CA 1
ATOM 736 C C . TYR A 1 97 ? 17.185 -7.254 -9.289 1.00 89.06 97 TYR A C 1
ATOM 738 O O . TYR A 1 97 ? 17.055 -6.034 -9.390 1.00 89.06 97 TYR A O 1
ATOM 746 N N . PRO A 1 98 ? 18.379 -7.848 -9.487 1.00 88.00 98 PRO A N 1
ATOM 747 C CA . PRO A 1 98 ? 19.635 -7.108 -9.660 1.00 88.00 98 PRO A CA 1
ATOM 748 C C . PRO A 1 98 ? 19.685 -6.244 -10.928 1.00 88.00 98 PRO A C 1
ATOM 750 O O . PRO A 1 98 ? 20.584 -5.421 -11.077 1.00 88.00 98 PRO A O 1
ATOM 753 N N . ASP A 1 99 ? 18.750 -6.445 -11.859 1.00 86.38 99 ASP A N 1
ATOM 754 C CA . ASP A 1 99 ? 18.618 -5.621 -13.057 1.00 86.38 99 ASP A CA 1
ATOM 755 C C . ASP A 1 99 ? 17.810 -4.333 -12.811 1.00 86.38 99 ASP A C 1
ATOM 757 O O . ASP A 1 99 ? 17.750 -3.501 -13.711 1.00 86.38 99 ASP A O 1
ATOM 761 N N . LEU A 1 100 ? 17.218 -4.128 -11.626 1.00 89.25 100 LEU A N 1
ATOM 762 C CA . LEU A 1 100 ? 16.519 -2.892 -11.252 1.00 89.25 100 LEU A CA 1
ATOM 763 C C . LEU A 1 100 ? 17.436 -1.929 -10.497 1.00 89.25 100 LEU A C 1
ATOM 765 O O . LEU A 1 100 ? 18.240 -2.338 -9.661 1.00 89.25 100 LEU A O 1
ATOM 769 N N . LEU A 1 101 ? 17.274 -0.631 -10.755 1.00 89.31 101 LEU A N 1
ATOM 770 C CA . LEU A 1 101 ? 17.880 0.407 -9.930 1.00 89.31 101 LEU A CA 1
ATOM 771 C C . LEU A 1 101 ? 17.167 0.490 -8.578 1.00 89.31 101 LEU A C 1
ATOM 773 O O . LEU A 1 101 ? 15.938 0.542 -8.503 1.00 89.31 101 LEU A O 1
ATOM 777 N N . ASP A 1 102 ? 17.954 0.571 -7.509 1.00 87.88 102 ASP A N 1
ATOM 778 C CA . ASP A 1 102 ? 17.444 0.822 -6.166 1.00 87.88 102 ASP A CA 1
ATOM 779 C C . ASP A 1 102 ? 17.222 2.326 -5.952 1.00 87.88 102 ASP A C 1
ATOM 781 O O . ASP A 1 102 ? 18.100 3.055 -5.491 1.00 87.88 102 ASP A O 1
ATOM 785 N N . THR A 1 103 ? 16.047 2.815 -6.357 1.00 84.38 103 THR A N 1
ATOM 786 C CA . THR A 1 103 ? 15.665 4.233 -6.235 1.00 84.38 103 THR A CA 1
ATOM 787 C C . THR A 1 103 ? 14.846 4.532 -4.974 1.00 84.38 103 THR A C 1
ATOM 789 O O . THR A 1 103 ? 14.220 5.587 -4.892 1.00 84.38 103 THR A O 1
ATOM 792 N N . GLY A 1 104 ? 14.818 3.620 -3.993 1.00 74.19 104 GLY A N 1
ATOM 793 C CA . GLY A 1 104 ? 14.277 3.898 -2.658 1.00 74.19 104 GLY A CA 1
ATOM 794 C C . GLY A 1 104 ? 12.757 3.807 -2.493 1.00 74.19 104 GLY A C 1
ATOM 795 O O . GLY A 1 104 ? 12.236 4.337 -1.516 1.00 74.19 104 GLY A O 1
ATOM 796 N N . ASN A 1 105 ? 12.035 3.125 -3.390 1.00 77.69 105 ASN A N 1
ATOM 797 C CA . ASN A 1 105 ? 10.594 2.892 -3.230 1.00 77.69 105 ASN A CA 1
ATOM 798 C C . ASN A 1 105 ? 10.256 1.391 -3.289 1.00 77.69 105 ASN A C 1
ATOM 800 O O . ASN A 1 105 ? 9.887 0.875 -4.351 1.00 77.69 105 ASN A O 1
ATOM 804 N N . PRO A 1 106 ? 10.400 0.674 -2.161 1.00 86.56 106 PRO A N 1
ATOM 805 C CA . PRO A 1 106 ? 10.203 -0.765 -2.123 1.00 86.56 106 PRO A CA 1
ATOM 806 C C . PRO A 1 106 ? 8.724 -1.157 -2.040 1.00 86.56 106 PRO A C 1
ATOM 808 O O . PRO A 1 106 ? 8.422 -2.334 -2.105 1.00 86.56 106 PRO A O 1
ATOM 811 N N . PHE A 1 107 ? 7.775 -0.229 -1.899 1.00 92.06 107 PHE A N 1
ATOM 812 C CA . PHE A 1 107 ? 6.354 -0.568 -1.771 1.00 92.06 107 PHE A CA 1
ATOM 813 C C . PHE A 1 107 ? 5.598 -0.286 -3.068 1.00 92.06 107 PHE A C 1
ATOM 815 O O . PHE A 1 107 ? 5.710 0.801 -3.633 1.00 92.06 107 PHE A O 1
ATOM 822 N N . ILE A 1 108 ? 4.822 -1.269 -3.529 1.00 93.50 108 ILE A N 1
ATOM 823 C CA . ILE A 1 108 ? 3.905 -1.163 -4.672 1.00 93.50 108 ILE A CA 1
ATOM 824 C C . ILE A 1 108 ? 2.492 -1.405 -4.143 1.00 93.50 108 ILE A C 1
ATOM 826 O O . ILE A 1 108 ? 2.244 -2.481 -3.599 1.00 93.50 108 ILE A O 1
ATOM 830 N N . ARG A 1 109 ? 1.562 -0.449 -4.271 1.00 94.56 109 ARG A N 1
ATOM 831 C CA . ARG A 1 109 ? 0.178 -0.666 -3.805 1.00 94.56 109 ARG A CA 1
ATOM 832 C C . ARG A 1 109 ? -0.484 -1.791 -4.585 1.00 94.56 109 ARG A C 1
ATOM 834 O O . ARG A 1 109 ? -0.222 -1.998 -5.767 1.00 94.56 109 ARG A O 1
ATOM 841 N N . ASN A 1 110 ? -1.378 -2.502 -3.922 1.00 96.00 110 ASN A N 1
ATOM 842 C CA . ASN A 1 110 ? -2.193 -3.512 -4.562 1.00 96.00 110 ASN A CA 1
ATOM 843 C C . ASN A 1 110 ? -3.075 -2.893 -5.664 1.00 96.00 110 ASN A C 1
ATOM 845 O O . ASN A 1 110 ? -3.734 -1.880 -5.450 1.00 96.00 110 ASN A O 1
ATOM 849 N N . GLY A 1 111 ? -3.077 -3.505 -6.845 1.00 93.94 111 GLY A N 1
ATOM 850 C CA . GLY A 1 111 ? -3.696 -2.984 -8.064 1.00 93.94 111 GLY A CA 1
ATOM 851 C C . GLY A 1 111 ? -2.791 -2.066 -8.894 1.00 93.94 111 GLY A C 1
ATOM 852 O O . GLY A 1 111 ? -3.057 -1.895 -10.088 1.00 93.94 111 GLY A O 1
ATOM 853 N N . ASP A 1 112 ? -1.711 -1.520 -8.325 1.00 93.50 112 ASP A N 1
ATOM 854 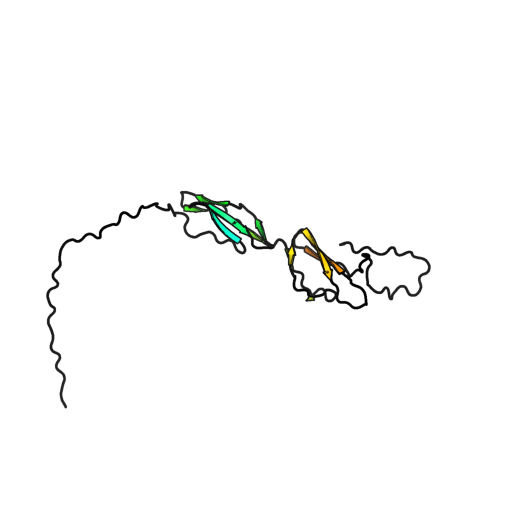C CA . ASP A 1 112 ? -0.829 -0.604 -9.050 1.00 93.50 112 ASP A CA 1
ATOM 855 C C . ASP A 1 112 ? 0.068 -1.353 -10.042 1.00 93.50 112 ASP A C 1
ATOM 857 O O . ASP A 1 112 ? 0.509 -2.487 -9.830 1.00 93.50 112 ASP A O 1
ATOM 861 N N . THR A 1 113 ? 0.341 -0.675 -11.158 1.00 92.12 113 THR A N 1
ATOM 862 C CA . THR A 1 113 ? 1.308 -1.080 -12.180 1.00 92.12 113 THR A CA 1
ATOM 863 C C . THR A 1 113 ? 2.273 0.075 -12.413 1.00 92.12 113 THR A C 1
ATOM 865 O O . THR A 1 113 ? 1.883 1.118 -12.937 1.00 92.12 113 THR A O 1
ATOM 868 N N . GLU A 1 114 ? 3.535 -0.104 -12.038 1.00 90.62 114 GLU A N 1
ATOM 869 C CA . GLU A 1 114 ? 4.559 0.939 -12.084 1.00 90.62 114 GLU A CA 1
ATOM 870 C C . GLU A 1 114 ? 5.705 0.566 -13.029 1.00 90.62 114 GLU A C 1
ATOM 872 O O . GLU A 1 114 ? 5.949 -0.605 -13.319 1.00 90.62 114 GLU A O 1
ATOM 877 N N . LYS A 1 115 ? 6.438 1.573 -13.512 1.00 88.62 115 LYS A N 1
ATOM 878 C CA . LYS A 1 115 ? 7.685 1.370 -14.257 1.00 88.62 115 LYS A CA 1
ATOM 879 C C . LYS A 1 115 ? 8.868 1.629 -13.335 1.00 88.62 115 LYS A C 1
ATOM 881 O O . LYS A 1 115 ? 8.964 2.707 -12.755 1.00 88.62 115 LYS A O 1
ATOM 886 N N . ARG A 1 116 ? 9.769 0.656 -13.226 1.00 89.81 116 ARG A N 1
ATOM 887 C CA . ARG A 1 116 ? 11.035 0.771 -12.496 1.00 89.81 116 ARG A CA 1
ATOM 888 C C . ARG A 1 116 ? 12.178 0.860 -13.481 1.00 89.81 116 ARG A C 1
ATOM 890 O O . ARG A 1 116 ? 12.178 0.154 -14.483 1.00 89.81 116 ARG A O 1
ATOM 897 N N . GLU A 1 117 ? 13.124 1.742 -13.211 1.00 88.44 117 GLU A N 1
ATOM 898 C CA . GLU A 1 117 ? 14.301 1.886 -14.055 1.00 88.44 117 GLU A CA 1
ATOM 899 C C . GLU A 1 117 ? 15.233 0.695 -13.862 1.00 88.44 117 GLU A C 1
ATOM 901 O O . GLU A 1 117 ? 15.377 0.163 -12.759 1.00 88.44 117 GLU A O 1
ATOM 906 N N . CYS A 1 118 ? 15.841 0.262 -14.957 1.00 87.69 118 CYS A N 1
ATOM 907 C CA . CYS A 1 118 ? 16.807 -0.819 -14.933 1.00 87.69 118 CYS A CA 1
ATOM 908 C C . CYS A 1 118 ? 18.230 -0.292 -14.788 1.00 87.69 118 CYS A C 1
ATOM 910 O O . CYS A 1 118 ? 18.529 0.824 -15.206 1.00 87.69 118 CYS A O 1
ATOM 912 N N . VAL A 1 119 ? 19.121 -1.116 -14.238 1.00 86.88 119 VAL A N 1
ATOM 913 C CA . VAL A 1 119 ? 20.555 -0.827 -14.201 1.00 86.88 119 VAL A CA 1
ATOM 914 C C . VAL A 1 119 ? 21.054 -0.671 -15.638 1.00 86.88 119 VAL A C 1
ATOM 916 O O . VAL A 1 119 ? 20.969 -1.601 -16.446 1.00 86.88 119 VAL A O 1
ATOM 919 N N . ASP A 1 120 ? 21.580 0.507 -15.964 1.00 73.31 120 ASP A N 1
ATOM 920 C CA . ASP A 1 120 ? 22.088 0.821 -17.297 1.00 73.31 120 ASP A CA 1
ATOM 921 C C . ASP A 1 120 ? 23.305 -0.052 -17.641 1.00 73.31 120 ASP A C 1
ATOM 923 O O . ASP A 1 120 ? 24.438 0.232 -17.252 1.00 73.31 120 ASP A O 1
ATOM 927 N N . LYS A 1 121 ? 23.087 -1.113 -18.424 1.00 62.75 121 LYS A N 1
ATOM 928 C CA . LYS A 1 121 ? 24.171 -1.860 -19.091 1.00 62.75 121 LYS A CA 1
ATOM 929 C C . LYS A 1 121 ? 24.460 -1.327 -20.506 1.00 62.75 121 LYS A C 1
ATOM 931 O O . LYS A 1 121 ? 25.460 -1.707 -21.109 1.00 62.75 121 LYS A O 1
ATOM 936 N N . TRP A 1 122 ? 23.627 -0.421 -21.036 1.00 56.88 122 TRP A N 1
ATOM 937 C CA . TRP A 1 122 ? 23.771 0.170 -22.375 1.00 56.88 122 TRP A CA 1
ATOM 938 C C . TRP A 1 122 ? 23.195 1.598 -22.455 1.00 56.88 122 TRP A C 1
ATOM 940 O O . TRP A 1 122 ? 22.394 1.994 -21.621 1.00 56.88 122 TRP A O 1
ATOM 950 N N . LYS A 1 123 ? 23.584 2.366 -23.487 1.00 53.94 123 LYS A N 1
ATOM 951 C CA . LYS A 1 123 ? 23.345 3.817 -23.701 1.00 53.94 123 LYS A CA 1
ATOM 952 C C . LYS A 1 123 ? 21.875 4.303 -23.770 1.00 53.94 123 LYS A C 1
ATOM 954 O O . LYS A 1 123 ? 21.652 5.447 -24.168 1.00 53.94 123 LYS A O 1
ATOM 959 N N . PHE A 1 124 ? 20.874 3.489 -23.440 1.00 61.06 124 PHE A N 1
ATOM 960 C CA . PHE A 1 124 ? 19.458 3.858 -23.555 1.00 61.06 124 PHE A CA 1
ATOM 961 C C . PHE A 1 124 ? 18.703 3.569 -22.260 1.00 61.06 124 PHE A C 1
ATOM 963 O O . PHE A 1 124 ? 18.891 2.508 -21.681 1.00 61.06 124 PHE A O 1
ATOM 970 N N . THR A 1 125 ? 17.813 4.483 -21.862 1.00 65.62 125 THR A N 1
ATOM 971 C CA . THR A 1 125 ? 16.907 4.314 -20.717 1.00 65.62 125 THR A CA 1
ATOM 972 C C . THR A 1 125 ? 16.042 3.065 -20.889 1.00 65.62 125 THR A C 1
ATOM 974 O O . THR A 1 125 ? 15.283 2.971 -21.864 1.00 65.62 125 THR A O 1
ATOM 977 N N . ASN A 1 126 ? 16.123 2.147 -19.924 1.00 81.81 126 ASN A N 1
ATOM 978 C CA . ASN A 1 126 ? 15.345 0.910 -19.889 1.00 81.81 126 ASN A CA 1
ATOM 979 C C . ASN A 1 126 ? 14.504 0.834 -18.611 1.00 81.81 126 ASN A C 1
ATOM 981 O O . ASN A 1 126 ? 14.871 1.398 -17.581 1.00 81.81 126 ASN A O 1
ATOM 985 N N . TYR A 1 127 ? 13.373 0.137 -18.680 1.00 86.56 127 TYR A N 1
ATOM 986 C CA . TYR A 1 127 ? 12.456 -0.028 -17.561 1.00 86.56 127 TYR A CA 1
ATOM 987 C C . TYR A 1 127 ? 11.905 -1.450 -17.476 1.00 86.56 127 TYR A C 1
ATOM 989 O O . TYR A 1 127 ? 11.676 -2.096 -18.496 1.00 86.56 127 TYR A O 1
ATOM 997 N N . ALA A 1 128 ? 11.612 -1.907 -16.268 1.00 88.19 128 ALA A N 1
ATOM 998 C CA . ALA A 1 128 ? 10.745 -3.045 -16.011 1.00 88.19 128 ALA A CA 1
ATOM 999 C C . ALA A 1 128 ? 9.358 -2.552 -15.594 1.00 88.19 128 ALA A C 1
ATOM 1001 O O . ALA A 1 128 ? 9.212 -1.476 -15.013 1.00 88.19 128 ALA A O 1
ATOM 1002 N N . VAL A 1 129 ? 8.330 -3.337 -15.885 1.00 89.81 129 VAL A N 1
ATOM 1003 C CA . VAL A 1 129 ? 6.984 -3.142 -15.351 1.00 89.81 129 VAL A CA 1
ATOM 1004 C C . VAL A 1 129 ? 6.858 -3.992 -14.095 1.00 89.81 129 VAL A C 1
ATOM 1006 O O . VAL A 1 129 ? 7.095 -5.198 -14.141 1.00 89.81 129 VAL A O 1
ATOM 1009 N N . VAL A 1 130 ? 6.480 -3.368 -12.986 1.00 92.38 130 VAL A N 1
ATOM 1010 C CA . VAL A 1 130 ? 6.170 -4.047 -11.727 1.00 92.38 130 VAL A CA 1
ATOM 1011 C C . VAL A 1 130 ? 4.683 -3.915 -11.440 1.00 92.38 130 VAL A C 1
ATOM 1013 O O . VAL A 1 130 ? 4.096 -2.860 -11.674 1.00 92.38 130 VAL A O 1
ATOM 1016 N N . GLN A 1 131 ? 4.064 -4.979 -10.950 1.00 93.88 131 GLN A N 1
ATOM 1017 C CA . GLN A 1 131 ? 2.648 -4.994 -10.607 1.00 93.88 131 GLN A CA 1
ATOM 1018 C C . GLN A 1 131 ? 2.431 -5.740 -9.299 1.00 93.88 131 GLN A C 1
ATOM 1020 O O . GLN A 1 131 ? 3.043 -6.782 -9.072 1.00 93.88 131 GLN A O 1
ATOM 1025 N N . CYS A 1 132 ? 1.541 -5.222 -8.461 1.00 95.50 132 CYS A N 1
ATOM 1026 C CA . CYS A 1 132 ? 1.069 -5.924 -7.278 1.00 95.50 132 CYS A CA 1
ATOM 1027 C C . CYS A 1 132 ? -0.400 -6.293 -7.463 1.00 95.50 132 CYS A C 1
ATOM 1029 O O . CYS A 1 132 ? -1.224 -5.399 -7.622 1.00 95.50 132 CYS A O 1
ATOM 1031 N N . ILE A 1 133 ? -0.741 -7.582 -7.439 1.00 94.88 133 ILE A N 1
ATOM 1032 C CA . ILE A 1 133 ? -2.134 -8.049 -7.505 1.00 94.88 133 ILE A CA 1
ATOM 1033 C C . ILE A 1 133 ? -2.389 -9.009 -6.354 1.00 94.88 133 ILE A C 1
ATOM 1035 O O . ILE A 1 133 ? -1.757 -10.054 -6.258 1.00 94.88 133 ILE A O 1
ATOM 1039 N N . GLU A 1 134 ? -3.315 -8.642 -5.479 1.00 91.88 134 GLU A N 1
ATOM 1040 C CA . GLU A 1 134 ? -3.704 -9.388 -4.281 1.00 91.88 134 GLU A CA 1
ATOM 1041 C C . GLU A 1 134 ? -2.499 -9.786 -3.408 1.00 91.88 134 GLU A C 1
ATOM 1043 O O . GLU A 1 134 ? -2.412 -10.903 -2.905 1.00 91.88 134 GLU A O 1
ATOM 1048 N N . GLY A 1 135 ? -1.536 -8.869 -3.251 1.00 89.94 135 GLY A N 1
ATOM 1049 C CA . GLY A 1 135 ? -0.299 -9.108 -2.494 1.00 89.94 135 GLY A CA 1
ATOM 1050 C C . GLY A 1 135 ? 0.754 -9.938 -3.241 1.00 89.94 135 GLY A C 1
ATOM 1051 O O . GLY A 1 135 ? 1.812 -10.237 -2.690 1.00 89.94 135 GLY A O 1
ATOM 1052 N N . LYS A 1 136 ? 0.507 -10.298 -4.506 1.00 93.75 136 LYS A N 1
ATOM 1053 C CA . LYS A 1 136 ? 1.475 -10.977 -5.370 1.00 93.75 136 LYS A CA 1
ATOM 1054 C C . LYS A 1 136 ? 2.218 -9.971 -6.245 1.00 93.75 136 LYS A C 1
ATOM 1056 O O . LYS A 1 136 ? 1.623 -9.339 -7.119 1.00 93.75 136 LYS A O 1
ATOM 1061 N N . LEU A 1 137 ? 3.531 -9.872 -6.040 1.00 94.31 137 LEU A N 1
ATOM 1062 C CA . LEU A 1 137 ? 4.419 -9.059 -6.866 1.00 94.31 137 LEU A CA 1
ATOM 1063 C C . LEU A 1 137 ? 4.750 -9.789 -8.177 1.00 94.31 137 LEU A C 1
ATOM 1065 O O . LEU A 1 137 ? 5.154 -10.951 -8.163 1.00 94.31 137 LEU A O 1
ATOM 1069 N N . SER A 1 138 ? 4.611 -9.093 -9.301 1.00 94.06 138 SER A N 1
ATOM 1070 C CA . SER A 1 138 ? 5.080 -9.514 -10.620 1.00 94.06 138 SER A CA 1
ATOM 1071 C C . SER A 1 138 ? 6.037 -8.465 -11.171 1.00 94.06 138 SER A C 1
ATOM 1073 O O . SER A 1 138 ? 5.744 -7.271 -11.128 1.00 94.06 138 SER A O 1
ATOM 1075 N N . VAL A 1 139 ? 7.188 -8.908 -11.672 1.00 90.75 139 VAL A N 1
ATOM 1076 C CA . VAL A 1 139 ? 8.243 -8.047 -12.218 1.00 90.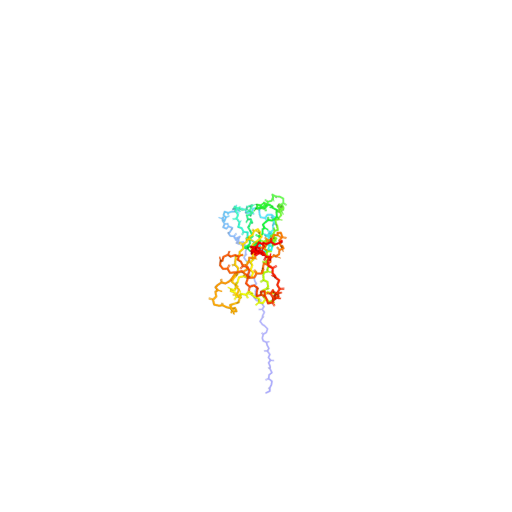75 139 VAL A CA 1
ATOM 1077 C C . VAL A 1 139 ? 8.581 -8.543 -13.618 1.00 90.75 139 VAL A C 1
ATOM 1079 O O . VAL A 1 139 ? 8.944 -9.705 -13.801 1.00 90.75 139 VAL A O 1
ATOM 1082 N N . SER A 1 140 ? 8.446 -7.678 -14.622 1.00 87.56 140 SER A N 1
ATOM 1083 C CA . SER A 1 140 ? 8.854 -8.000 -15.988 1.00 87.56 140 SER A CA 1
ATOM 1084 C C . SER A 1 140 ? 10.371 -7.913 -16.154 1.00 87.56 140 SER A C 1
ATOM 1086 O O . SER A 1 140 ? 11.084 -7.314 -15.353 1.00 87.56 140 SER A O 1
ATOM 1088 N N . ARG A 1 141 ? 10.864 -8.424 -17.281 1.00 84.62 141 ARG A N 1
ATOM 1089 C CA . ARG A 1 141 ? 12.211 -8.093 -17.764 1.00 84.62 141 ARG A CA 1
ATOM 1090 C C . ARG A 1 141 ? 12.342 -6.609 -18.124 1.00 84.62 141 ARG A C 1
ATOM 1092 O O . ARG A 1 141 ? 11.333 -5.922 -18.311 1.00 84.62 141 ARG A O 1
ATOM 1099 N N . CYS A 1 142 ? 13.582 -6.149 -18.256 1.00 85.00 142 CYS A N 1
ATOM 1100 C CA . CYS A 1 142 ? 13.898 -4.805 -18.721 1.00 85.00 142 CYS A CA 1
ATOM 1101 C C . CYS A 1 142 ? 13.567 -4.630 -20.205 1.00 85.00 142 CYS A C 1
ATOM 1103 O O . CYS A 1 142 ? 13.897 -5.465 -21.044 1.00 85.00 142 CYS A O 1
ATOM 1105 N N . CYS A 1 143 ? 12.927 -3.514 -20.520 1.00 81.44 143 CYS A N 1
ATOM 1106 C CA . CYS A 1 143 ? 12.564 -3.116 -21.864 1.00 81.44 143 CYS A CA 1
ATOM 1107 C C . CYS A 1 143 ? 13.061 -1.712 -22.164 1.00 81.44 143 CYS A C 1
ATOM 1109 O O . CYS A 1 143 ? 13.133 -0.846 -21.294 1.00 81.44 143 CYS A O 1
ATOM 1111 N N . ASN A 1 144 ? 13.359 -1.471 -23.433 1.00 79.19 144 ASN A N 1
ATOM 1112 C CA . ASN A 1 144 ? 13.693 -0.155 -23.929 1.00 79.19 144 ASN A CA 1
ATOM 1113 C C . ASN A 1 144 ? 12.447 0.742 -23.938 1.00 79.19 144 ASN A C 1
ATOM 1115 O O . ASN A 1 144 ? 11.309 0.305 -23.752 1.00 79.19 144 ASN A O 1
ATOM 1119 N N . LYS A 1 145 ? 12.647 2.024 -24.240 1.00 76.50 145 LYS A N 1
ATOM 1120 C CA . LYS A 1 145 ? 11.567 3.018 -24.313 1.00 76.50 145 LYS A CA 1
ATOM 1121 C C . LYS A 1 145 ? 10.428 2.664 -25.289 1.00 76.50 145 LYS A C 1
ATOM 1123 O O . LYS A 1 145 ? 9.314 3.144 -25.099 1.00 76.50 145 LYS A O 1
ATOM 1128 N N . ALA A 1 146 ? 10.684 1.839 -26.307 1.00 73.19 146 ALA A N 1
ATOM 1129 C CA . ALA A 1 146 ? 9.672 1.363 -27.254 1.00 73.19 146 ALA A CA 1
ATOM 1130 C C . ALA A 1 146 ? 8.862 0.159 -26.726 1.00 73.19 146 ALA A C 1
ATOM 1132 O O . ALA A 1 146 ? 7.993 -0.346 -27.435 1.00 73.19 146 ALA A O 1
ATOM 1133 N N . GLY A 1 147 ? 9.127 -0.301 -25.498 1.00 68.00 147 GLY A N 1
ATOM 1134 C CA . GLY A 1 147 ? 8.489 -1.476 -24.905 1.00 68.00 147 GLY A CA 1
ATOM 1135 C C . GLY A 1 147 ? 8.992 -2.798 -25.480 1.00 68.00 147 GLY A C 1
ATOM 1136 O O . GLY A 1 147 ? 8.337 -3.820 -25.279 1.00 68.00 147 GLY A O 1
ATOM 1137 N N . MET A 1 148 ? 10.123 -2.770 -26.192 1.00 67.94 148 MET A N 1
ATOM 1138 C CA . MET A 1 148 ? 10.816 -3.955 -26.684 1.00 67.94 148 MET A CA 1
ATOM 1139 C C . MET A 1 148 ? 11.847 -4.378 -25.650 1.00 67.94 148 MET A C 1
ATOM 1141 O O . MET A 1 148 ? 12.538 -3.536 -25.079 1.00 67.94 148 MET A O 1
ATOM 1145 N N . ASP A 1 149 ? 11.971 -5.672 -25.431 1.00 66.06 149 ASP A N 1
ATOM 1146 C CA . ASP A 1 149 ? 12.976 -6.214 -24.532 1.00 66.06 149 ASP A CA 1
ATOM 1147 C C . ASP A 1 149 ? 14.418 -5.831 -24.885 1.00 66.06 149 ASP A C 1
ATOM 1149 O O . ASP A 1 149 ? 14.781 -5.693 -26.052 1.00 66.06 149 ASP A O 1
ATOM 1153 N N . THR A 1 150 ? 15.231 -5.672 -23.842 1.00 60.66 150 THR A N 1
ATOM 1154 C CA . THR A 1 150 ? 16.652 -5.325 -23.928 1.00 60.66 150 THR A CA 1
ATOM 1155 C C . THR A 1 150 ? 17.590 -6.520 -23.801 1.00 60.66 150 THR A C 1
ATOM 1157 O O . THR A 1 150 ? 18.801 -6.325 -23.873 1.00 60.66 150 THR A O 1
ATOM 1160 N N . GLN A 1 151 ? 17.086 -7.736 -23.574 1.00 55.91 151 GLN A N 1
ATOM 1161 C CA . GLN A 1 151 ? 17.929 -8.925 -23.517 1.00 55.91 151 GLN A CA 1
ATOM 1162 C C . GLN A 1 151 ? 18.610 -9.126 -24.880 1.00 55.91 151 GLN A C 1
ATOM 1164 O O . GLN A 1 151 ? 17.957 -9.280 -25.910 1.00 55.91 151 GLN A O 1
ATOM 1169 N N . GLU A 1 152 ? 19.944 -9.083 -24.884 1.00 53.12 152 GLU A N 1
ATOM 1170 C CA . GLU A 1 152 ? 20.761 -9.491 -26.023 1.00 53.12 152 GLU A CA 1
ATOM 1171 C C . GLU A 1 152 ? 20.364 -10.914 -26.420 1.00 53.12 152 GLU A C 1
ATOM 1173 O O . GLU A 1 152 ? 20.703 -11.884 -25.738 1.00 53.12 152 GLU A O 1
ATOM 1178 N N . ASP A 1 153 ? 19.680 -11.059 -27.549 1.00 44.81 153 ASP A N 1
ATOM 1179 C CA . ASP A 1 153 ? 19.613 -12.330 -28.251 1.00 44.81 153 ASP A CA 1
ATOM 1180 C C . ASP A 1 153 ? 21.000 -12.637 -28.842 1.00 44.81 153 ASP A C 1
ATOM 1182 O O . ASP A 1 153 ? 21.261 -12.481 -30.032 1.00 44.81 153 ASP A O 1
ATOM 1186 N N . THR A 1 154 ? 21.932 -13.079 -27.996 1.00 42.38 154 THR A N 1
ATOM 1187 C CA . THR A 1 154 ? 23.192 -13.701 -28.437 1.00 42.38 154 THR A CA 1
ATOM 1188 C C . THR A 1 154 ? 22.973 -15.137 -28.940 1.00 42.38 154 THR A C 1
ATOM 1190 O O . THR A 1 154 ? 23.938 -15.867 -29.174 1.00 42.38 154 THR A O 1
ATOM 1193 N N . ARG A 1 155 ? 21.720 -15.573 -29.154 1.00 45.25 155 ARG A N 1
ATOM 1194 C CA . ARG A 1 155 ? 21.360 -16.930 -29.588 1.00 45.25 155 ARG A CA 1
ATOM 1195 C C . ARG A 1 155 ? 20.654 -17.033 -30.938 1.00 45.25 155 ARG A C 1
ATOM 1197 O O . ARG A 1 155 ? 20.418 -18.158 -31.370 1.00 45.25 155 ARG A O 1
ATOM 1204 N N . VAL A 1 156 ? 20.473 -15.946 -31.683 1.00 44.91 156 VAL A N 1
ATOM 1205 C CA . VAL A 1 156 ? 20.170 -16.014 -33.126 1.00 44.91 156 VAL A CA 1
ATOM 1206 C C . VAL A 1 156 ? 21.420 -15.664 -33.934 1.00 44.91 156 VAL A C 1
ATOM 1208 O O . VAL A 1 156 ? 21.450 -14.793 -34.798 1.00 44.91 156 VAL A O 1
ATOM 1211 N N . THR A 1 157 ? 22.488 -16.424 -33.684 1.00 45.09 157 THR A N 1
ATOM 1212 C CA . THR A 1 157 ? 23.471 -16.684 -34.738 1.00 45.09 157 THR A CA 1
ATOM 1213 C C . THR A 1 157 ? 22.908 -17.844 -35.564 1.00 45.09 157 THR A C 1
ATOM 1215 O O . THR A 1 157 ? 22.886 -18.975 -35.092 1.00 45.09 157 THR A O 1
ATOM 1218 N N . LEU A 1 158 ? 22.452 -17.545 -36.788 1.00 48.28 158 LEU A N 1
ATOM 1219 C CA . LEU A 1 158 ? 22.050 -18.489 -37.851 1.00 48.28 158 LEU A CA 1
ATOM 1220 C C . LEU A 1 158 ? 20.660 -19.149 -37.727 1.00 48.28 158 LEU A C 1
ATOM 1222 O O . LEU A 1 158 ? 20.545 -20.369 -37.665 1.00 48.28 158 LEU A O 1
ATOM 1226 N N . ALA A 1 159 ? 19.582 -18.371 -37.847 1.00 38.12 159 ALA A N 1
ATOM 1227 C CA . ALA A 1 159 ? 18.328 -18.914 -38.375 1.00 38.12 159 ALA A CA 1
ATOM 1228 C C . ALA A 1 159 ? 17.689 -17.929 -39.359 1.00 38.12 159 ALA A C 1
ATOM 1230 O O . ALA A 1 159 ? 17.196 -16.858 -39.012 1.00 38.12 159 ALA A O 1
ATOM 1231 N N . THR A 1 160 ? 17.740 -18.307 -40.627 1.00 44.41 160 THR A N 1
ATOM 1232 C CA . THR A 1 160 ? 17.046 -17.707 -41.759 1.00 44.41 160 THR A CA 1
ATOM 1233 C C . THR A 1 160 ? 15.546 -17.538 -41.458 1.00 44.41 160 THR A C 1
ATOM 1235 O O . THR A 1 160 ? 14.841 -18.502 -41.181 1.00 44.41 160 THR A O 1
ATOM 1238 N N . SER A 1 161 ? 15.024 -16.316 -41.612 1.00 48.03 161 SER A N 1
ATOM 1239 C CA . SER A 1 161 ? 13.601 -16.009 -41.876 1.00 48.03 161 SER A CA 1
ATOM 1240 C C . SER A 1 161 ? 12.521 -16.259 -40.802 1.00 48.03 161 SER A C 1
ATOM 1242 O O . SER A 1 161 ? 11.373 -16.507 -41.164 1.00 48.03 161 SER A O 1
ATOM 1244 N N . VAL A 1 162 ? 12.790 -16.074 -39.506 1.00 42.62 162 VAL A N 1
ATOM 1245 C CA . VAL A 1 162 ? 11.693 -15.893 -38.528 1.00 42.62 162 VAL A CA 1
ATOM 1246 C C . VAL A 1 162 ? 11.590 -14.415 -38.164 1.00 42.62 162 VAL A C 1
ATOM 1248 O O . VAL A 1 162 ? 12.487 -13.851 -37.547 1.00 42.62 162 VAL A O 1
ATOM 1251 N N . ARG A 1 163 ? 10.493 -13.758 -38.563 1.00 41.72 163 ARG A N 1
ATOM 1252 C CA . ARG A 1 163 ? 10.120 -12.453 -38.002 1.00 41.72 163 ARG A CA 1
ATOM 1253 C C . ARG A 1 163 ? 9.657 -12.695 -36.567 1.00 41.72 163 ARG A C 1
ATOM 1255 O O . ARG A 1 163 ? 8.470 -12.907 -36.342 1.00 41.72 163 ARG A O 1
ATOM 1262 N N . ILE A 1 164 ? 10.589 -12.722 -35.618 1.00 47.03 164 ILE A N 1
ATOM 1263 C CA . ILE A 1 164 ? 10.251 -12.688 -34.196 1.00 47.03 164 ILE A CA 1
ATOM 1264 C C . ILE A 1 164 ? 9.666 -11.293 -33.960 1.00 47.03 164 ILE A C 1
ATOM 1266 O O . ILE A 1 164 ? 10.380 -10.292 -34.023 1.00 47.03 164 ILE A O 1
ATOM 1270 N N . LEU A 1 165 ? 8.340 -11.206 -33.834 1.00 45.75 165 LEU A N 1
ATOM 1271 C CA . LEU A 1 165 ? 7.695 -9.968 -33.408 1.00 45.75 165 LEU A CA 1
ATOM 1272 C C . LEU A 1 165 ? 8.257 -9.627 -32.020 1.00 45.75 165 LEU A C 1
ATOM 1274 O O . LEU A 1 165 ? 8.378 -10.536 -31.200 1.00 45.75 165 LEU A O 1
ATOM 1278 N N . PRO A 1 166 ? 8.640 -8.369 -31.748 1.00 51.94 166 PRO A N 1
ATOM 1279 C CA . PRO A 1 166 ? 9.179 -8.010 -30.445 1.00 51.94 166 PRO A CA 1
ATOM 1280 C C . PRO A 1 166 ? 8.148 -8.348 -29.364 1.00 51.94 166 PRO A C 1
ATOM 1282 O O . PRO A 1 166 ? 7.021 -7.848 -29.408 1.00 51.94 166 PRO A O 1
ATOM 1285 N N . GLU A 1 167 ? 8.530 -9.201 -28.412 1.00 54.03 167 GLU A N 1
ATOM 1286 C CA . GLU A 1 167 ? 7.725 -9.484 -27.225 1.00 54.03 167 GLU A CA 1
ATOM 1287 C C . GLU A 1 167 ? 7.553 -8.171 -26.456 1.00 54.03 167 GLU A C 1
ATOM 1289 O O . GLU A 1 167 ? 8.516 -7.611 -25.923 1.00 54.03 167 GLU A O 1
ATOM 1294 N N . ILE A 1 168 ? 6.332 -7.635 -26.468 1.00 61.06 168 ILE A N 1
ATOM 1295 C CA . ILE A 1 168 ? 5.985 -6.408 -25.749 1.00 61.06 168 ILE A CA 1
ATOM 1296 C C . ILE A 1 168 ? 6.162 -6.709 -24.261 1.00 61.06 168 ILE A C 1
ATOM 1298 O O . ILE A 1 168 ? 5.664 -7.738 -23.809 1.00 61.06 168 ILE A O 1
ATOM 1302 N N . CYS A 1 169 ? 6.807 -5.819 -23.496 1.00 61.44 169 CYS A N 1
ATOM 1303 C CA . CYS A 1 169 ? 6.823 -5.899 -22.028 1.00 61.44 169 CYS A CA 1
ATOM 1304 C C . CYS A 1 169 ? 5.394 -5.816 -21.466 1.00 61.44 169 CYS A C 1
ATOM 1306 O O . CYS A 1 169 ? 4.907 -4.753 -21.078 1.00 61.44 169 CYS A O 1
ATOM 1308 N N . ARG A 1 170 ? 4.702 -6.950 -21.474 1.00 60.94 170 ARG A N 1
ATOM 1309 C CA . ARG A 1 170 ? 3.444 -7.206 -20.796 1.00 60.94 170 ARG A CA 1
ATOM 1310 C C . ARG A 1 170 ? 3.751 -8.137 -19.635 1.00 60.94 170 ARG A C 1
ATOM 1312 O O . ARG A 1 170 ? 4.640 -8.982 -19.720 1.00 60.94 170 ARG A O 1
ATOM 1319 N N . LEU A 1 171 ? 3.035 -7.931 -18.543 1.00 56.75 171 LEU A N 1
ATOM 1320 C CA . LEU A 1 171 ? 3.064 -8.820 -17.391 1.00 56.75 171 LEU A CA 1
ATOM 1321 C C . LEU A 1 171 ? 2.487 -10.171 -17.845 1.00 56.75 171 LEU A C 1
ATOM 1323 O O . LEU A 1 171 ? 1.449 -10.182 -18.512 1.00 56.75 171 LEU A O 1
ATOM 1327 N N . ILE A 1 172 ? 3.210 -11.261 -17.575 1.00 50.66 172 ILE A N 1
ATOM 1328 C CA . ILE A 1 172 ? 2.787 -12.637 -17.888 1.00 50.66 172 ILE A CA 1
ATOM 1329 C C . ILE A 1 172 ? 1.830 -13.123 -16.802 1.00 50.66 172 ILE A C 1
ATOM 1331 O O . ILE A 1 172 ? 2.153 -12.903 -15.610 1.00 50.66 172 ILE A O 1
#